Protein AF-V7D7Y7-F1 (afdb_monomer)

Radius of gyration: 13.01 Å; Cα contacts (8 Å, |Δi|>4): 52; chains: 1; bounding box: 27×25×44 Å

Nearest PDB structures (foldseek):
  2kim-assembly1_A  TM=8.301E-01  e=7.915E-04  Vibrio parahaemolyticus AQ3810
  4enn-assembly1_A  TM=8.339E-01  e=2.004E-02  Schizosaccharomyces pombe 972h-
  4cr4-assembly1_T  TM=5.923E-01  e=9.696E+00  Saccharomyces cerevisiae

Solvent-accessible surface area (backbone atoms only — not comparable to full-atom values): 4273 Å² total; per-residue (Å²): 111,88,90,69,62,62,91,84,59,86,67,76,62,59,77,67,56,40,85,83,28,26,61,80,57,53,84,93,36,75,68,25,48,49,29,54,51,54,33,46,75,71,72,45,66,72,56,97,62,26,34,62,43,90,82,70,46,87,71,81,72,81,80,88,121

InterPro domains:
  IPR014048 Methylated-DNA-[protein]-cysteine S-methyltransferase, DNA binding [PF01035] (2-44)
  IPR036217 Methylated DNA-protein cysteine methyltransferase, DNA binding domain [SSF46767] (2-45)
  IPR036388 Winged helix-like DNA-binding domain superfamily [G3DSA:1.10.10.10] (1-64)
  IPR052520 Alkyltransferase-like DNA repair [PTHR42942] (2-62)

Secondary structure (DSSP, 8-state):
-GGG--TT--S-GGG---GGGB--SPTTSHHHHHHHHHHHHTT--EETTEE-HHHH---------

Foldseek 3Di:
DLVPDPPPDPDLSLLDAPPQFARPDDPPDPVSVVSQVSCVVVVFDADPRGTHCVVSPDDDPDPPD

pLDDT: mean 85.77, std 12.88, range [47.31, 96.5]

Organism: NCBI:txid1388762

Structure (mmCIF, N/CA/C/O backbone):
data_AF-V7D7Y7-F1
#
_entry.id   AF-V7D7Y7-F1
#
loop_
_atom_site.group_PDB
_atom_site.id
_atom_site.type_symbol
_atom_site.label_atom_id
_atom_site.label_alt_id
_atom_site.label_comp_id
_atom_site.label_asym_id
_atom_site.label_entity_id
_atom_site.label_seq_id
_atom_site.pdbx_PDB_ins_code
_atom_site.Cartn_x
_atom_site.Cartn_y
_atom_site.Cartn_z
_atom_site.occupancy
_atom_site.B_iso_or_equiv
_atom_site.auth_seq_id
_atom_site.auth_comp_id
_atom_site.auth_asym_id
_atom_site.auth_atom_id
_atom_site.pdbx_PDB_model_num
ATOM 1 N N . THR A 1 1 ? 14.706 -3.912 1.874 1.00 56.03 1 THR A N 1
ATOM 2 C CA . THR A 1 1 ? 13.364 -3.424 1.438 1.00 56.03 1 THR A CA 1
ATOM 3 C C . THR A 1 1 ? 12.432 -4.605 1.220 1.00 56.03 1 THR A C 1
ATOM 5 O O . THR A 1 1 ? 12.935 -5.694 0.993 1.00 56.03 1 THR A O 1
ATOM 8 N N . LEU A 1 2 ? 11.101 -4.433 1.259 1.00 62.16 2 LEU A N 1
ATOM 9 C CA . LEU A 1 2 ? 10.135 -5.531 1.011 1.00 62.16 2 LEU A CA 1
ATOM 10 C C . LEU A 1 2 ? 10.402 -6.300 -0.304 1.00 62.16 2 LEU A C 1
ATOM 12 O O . LEU A 1 2 ? 10.114 -7.486 -0.381 1.00 62.16 2 LEU A O 1
ATOM 16 N N . GLY A 1 3 ? 11.022 -5.657 -1.301 1.00 61.19 3 GLY A N 1
ATOM 17 C CA . GLY A 1 3 ? 11.456 -6.290 -2.555 1.00 61.19 3 GLY A CA 1
ATOM 18 C C . GLY A 1 3 ? 12.700 -7.190 -2.474 1.00 61.19 3 GLY A C 1
ATOM 19 O O . GLY A 1 3 ? 13.132 -7.680 -3.507 1.00 61.19 3 GLY A O 1
ATOM 20 N N . GLN A 1 4 ? 13.298 -7.396 -1.295 1.00 66.75 4 GLN A N 1
ATOM 21 C CA . GLN A 1 4 ? 14.470 -8.270 -1.089 1.00 66.75 4 GLN A CA 1
ATOM 22 C C . GLN A 1 4 ? 14.131 -9.542 -0.298 1.00 66.75 4 GLN A C 1
ATOM 24 O O . GLN A 1 4 ? 15.023 -10.201 0.231 1.00 66.75 4 GLN A O 1
ATOM 29 N N . LEU A 1 5 ? 12.846 -9.870 -0.152 1.00 68.06 5 LEU A N 1
ATOM 30 C CA . LEU A 1 5 ? 12.453 -11.092 0.538 1.00 68.06 5 LEU A CA 1
ATOM 31 C C . LEU A 1 5 ? 12.802 -12.324 -0.318 1.00 68.06 5 LEU A C 1
ATOM 33 O O . LEU A 1 5 ? 12.593 -12.286 -1.533 1.00 68.06 5 LEU A O 1
ATOM 37 N N . PRO A 1 6 ? 13.299 -13.419 0.291 1.00 70.62 6 PRO A N 1
ATOM 38 C CA . PRO A 1 6 ? 13.491 -14.681 -0.417 1.00 70.62 6 PRO A CA 1
ATOM 39 C C . PRO A 1 6 ? 12.167 -15.165 -1.017 1.00 70.62 6 PRO A C 1
ATOM 41 O O . PRO A 1 6 ? 11.114 -14.988 -0.399 1.00 70.62 6 PRO A O 1
ATOM 44 N N . ALA A 1 7 ? 12.220 -15.814 -2.183 1.00 63.97 7 ALA A N 1
ATOM 45 C CA . ALA A 1 7 ? 11.033 -16.330 -2.871 1.00 63.97 7 ALA A CA 1
ATOM 46 C C . ALA A 1 7 ? 10.195 -17.283 -1.990 1.00 63.97 7 ALA A C 1
ATOM 48 O O . ALA A 1 7 ? 8.969 -17.260 -2.061 1.00 63.97 7 ALA A O 1
ATOM 49 N N . ASP A 1 8 ? 10.849 -18.030 -1.093 1.00 69.00 8 ASP A N 1
ATOM 50 C CA . ASP A 1 8 ? 10.224 -18.983 -0.163 1.00 69.00 8 ASP A CA 1
ATOM 51 C C . ASP A 1 8 ? 9.676 -18.354 1.129 1.00 69.00 8 ASP A C 1
ATOM 53 O O . ASP A 1 8 ? 9.325 -19.058 2.083 1.00 69.00 8 ASP A O 1
ATOM 57 N N . THR A 1 9 ? 9.594 -17.023 1.211 1.00 73.38 9 THR A N 1
ATOM 58 C CA . THR A 1 9 ? 8.987 -16.397 2.385 1.00 73.38 9 THR A CA 1
ATOM 59 C C . THR A 1 9 ? 7.498 -16.736 2.472 1.00 73.38 9 THR A C 1
ATOM 61 O O . THR A 1 9 ? 6.710 -16.494 1.557 1.00 73.38 9 THR A O 1
ATOM 64 N N . ARG A 1 10 ? 7.086 -17.265 3.627 1.00 80.50 10 ARG A N 1
ATOM 65 C CA . ARG A 1 10 ? 5.671 -17.506 3.955 1.00 80.50 10 ARG A CA 1
ATOM 66 C C . ARG A 1 10 ? 4.969 -16.254 4.482 1.00 80.50 10 ARG A C 1
ATOM 68 O O . ARG A 1 10 ? 3.789 -16.302 4.818 1.00 80.50 10 ARG A O 1
ATOM 75 N N . LEU A 1 11 ? 5.691 -15.140 4.594 1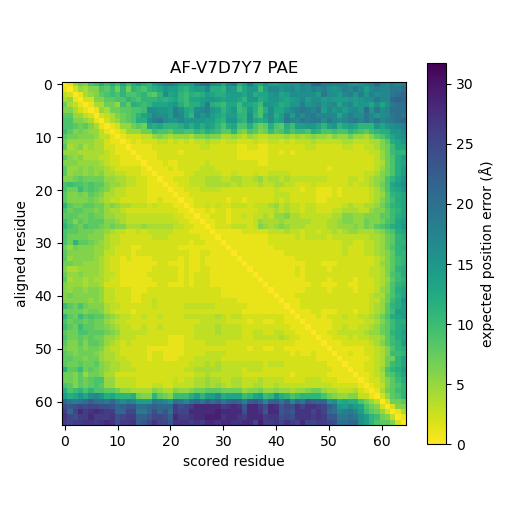.00 85.25 11 LEU A N 1
ATOM 76 C CA . LEU A 1 11 ? 5.131 -13.889 5.086 1.00 85.25 11 LEU A CA 1
ATOM 77 C C . LEU A 1 11 ? 4.163 -13.305 4.042 1.00 85.25 11 LEU A C 1
ATOM 79 O O . LEU A 1 11 ? 4.536 -13.201 2.869 1.00 85.25 11 LEU A O 1
ATOM 83 N N . PRO A 1 12 ? 2.956 -12.857 4.440 1.00 89.25 12 PRO A N 1
ATOM 84 C CA . PRO A 1 12 ? 1.994 -12.207 3.549 1.00 89.25 12 PRO A CA 1
ATOM 85 C C . PRO A 1 12 ? 2.404 -10.751 3.275 1.00 89.25 12 PRO A C 1
ATOM 87 O O . PRO A 1 12 ? 1.663 -9.802 3.535 1.00 89.25 12 PRO A O 1
ATOM 90 N N . TRP A 1 13 ? 3.626 -10.561 2.781 1.00 90.75 13 TRP A N 1
ATOM 91 C CA . TRP A 1 13 ? 4.249 -9.255 2.580 1.00 90.75 13 TRP A CA 1
ATOM 92 C C . TRP A 1 13 ? 3.450 -8.365 1.619 1.00 90.75 13 TRP A C 1
ATOM 94 O O . TRP A 1 13 ? 3.490 -7.142 1.741 1.00 90.75 13 TRP A O 1
ATOM 10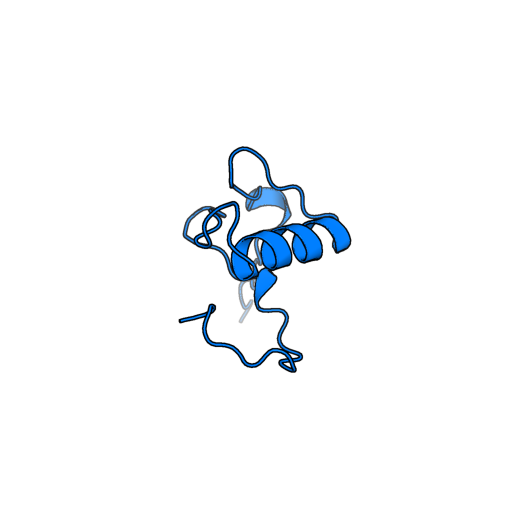4 N N . HIS A 1 14 ? 2.685 -8.962 0.696 1.00 92.94 14 HIS A N 1
ATOM 105 C CA . HIS A 1 14 ? 1.869 -8.249 -0.290 1.00 92.94 14 HIS A CA 1
ATOM 106 C C . HIS A 1 14 ? 0.783 -7.375 0.347 1.00 92.94 14 HIS A C 1
ATOM 108 O O . HIS A 1 14 ? 0.318 -6.433 -0.295 1.00 92.94 14 HIS A O 1
ATOM 114 N N . ARG A 1 15 ? 0.425 -7.641 1.610 1.00 93.75 15 ARG A N 1
ATOM 115 C CA . ARG A 1 15 ? -0.537 -6.851 2.394 1.00 93.75 15 ARG A CA 1
ATOM 116 C C . ARG A 1 15 ? 0.032 -5.533 2.921 1.00 93.75 15 ARG A C 1
ATOM 118 O O . ARG A 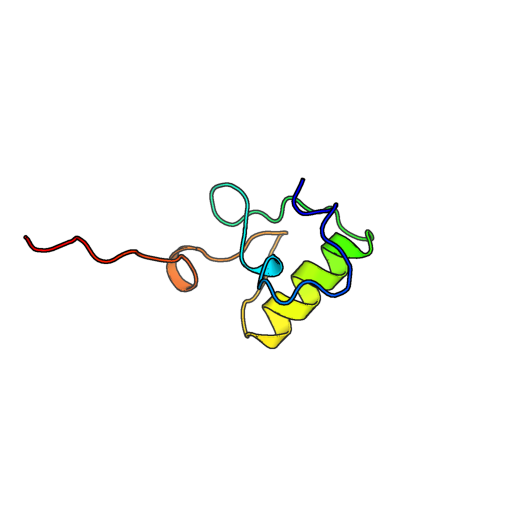1 15 ? -0.731 -4.687 3.381 1.00 93.75 15 ARG A O 1
ATOM 125 N N . VAL A 1 16 ? 1.351 -5.338 2.866 1.00 92.19 16 VAL A N 1
ATOM 126 C CA . VAL A 1 16 ? 1.989 -4.098 3.317 1.00 92.19 16 VAL A CA 1
ATOM 127 C C . VAL A 1 16 ? 1.956 -3.066 2.193 1.00 92.19 16 VAL A C 1
ATOM 129 O O . VAL A 1 16 ? 2.512 -3.268 1.112 1.00 92.19 16 VAL A O 1
ATOM 132 N N . LEU A 1 17 ? 1.301 -1.940 2.464 1.00 93.12 17 LEU A N 1
ATOM 133 C CA . LEU A 1 17 ? 1.093 -0.848 1.518 1.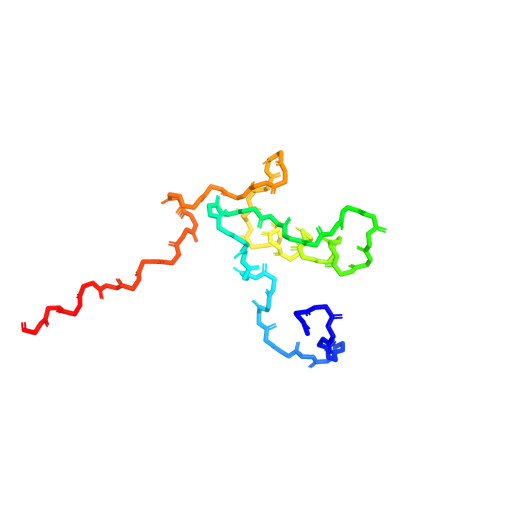00 93.12 17 LEU A CA 1
ATOM 134 C C . LEU A 1 17 ? 1.743 0.437 2.035 1.00 93.12 17 LEU A C 1
ATOM 136 O O . LEU A 1 17 ? 1.966 0.605 3.233 1.00 93.12 17 LEU A O 1
ATOM 140 N N . GLY A 1 18 ? 2.030 1.363 1.125 1.00 91.88 18 GLY A N 1
ATOM 141 C CA . GLY A 1 18 ? 2.422 2.722 1.477 1.00 91.88 18 GLY A CA 1
ATOM 142 C C . GLY A 1 18 ? 1.260 3.524 2.070 1.00 91.88 18 GLY A C 1
ATOM 143 O O . GLY A 1 18 ? 0.104 3.088 2.078 1.00 91.88 18 GLY A O 1
ATOM 144 N N . ALA A 1 19 ? 1.566 4.738 2.531 1.00 90.62 19 ALA A N 1
ATOM 145 C CA . ALA A 1 19 ? 0.590 5.639 3.139 1.00 90.62 19 ALA A CA 1
ATOM 146 C C . ALA A 1 19 ? -0.679 5.796 2.274 1.00 90.62 19 ALA A C 1
ATOM 148 O O . ALA A 1 19 ? -0.613 6.004 1.058 1.00 90.62 19 ALA A O 1
ATOM 149 N N . GLY A 1 20 ? -1.848 5.661 2.907 1.00 89.56 20 GLY A N 1
ATOM 150 C CA . GLY A 1 20 ? -3.149 5.745 2.238 1.00 89.56 20 GLY A CA 1
ATOM 151 C C . GLY A 1 20 ? -3.463 4.598 1.265 1.00 89.56 20 GLY A C 1
ATOM 152 O O . GLY A 1 20 ? -4.342 4.762 0.420 1.00 89.56 20 GLY A O 1
ATOM 153 N N . GLY A 1 21 ? -2.752 3.468 1.346 1.00 94.62 21 GLY A N 1
ATOM 154 C CA . GLY A 1 21 ? -3.017 2.272 0.538 1.00 94.62 21 GLY A CA 1
ATOM 155 C C . 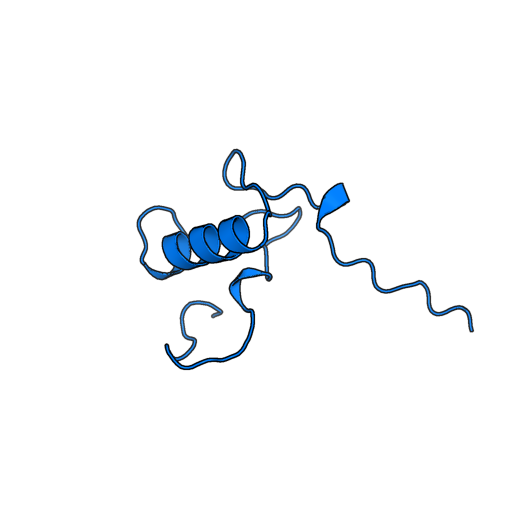GLY A 1 21 ? -2.331 2.257 -0.824 1.00 94.62 21 GLY A C 1
ATOM 156 O O . GLY A 1 21 ? -2.717 1.480 -1.695 1.00 94.62 21 GLY A O 1
ATOM 157 N N . ARG A 1 22 ? -1.337 3.121 -1.055 1.00 95.31 22 ARG A N 1
ATOM 158 C CA . ARG A 1 22 ? -0.589 3.154 -2.320 1.00 95.31 22 ARG A CA 1
ATOM 159 C C . ARG A 1 22 ? 0.351 1.953 -2.420 1.00 95.31 22 ARG A C 1
ATOM 161 O O . ARG A 1 22 ? 1.093 1.675 -1.482 1.00 95.31 22 ARG A O 1
ATOM 168 N N . LEU A 1 23 ? 0.391 1.287 -3.571 1.00 93.69 23 LEU A N 1
ATOM 169 C CA . LEU A 1 23 ? 1.410 0.265 -3.819 1.00 93.69 23 LEU A CA 1
ATOM 170 C C . LEU A 1 23 ? 2.741 0.952 -4.144 1.00 93.69 23 LEU A C 1
ATOM 172 O O . LEU A 1 23 ? 2.829 1.737 -5.093 1.00 93.69 23 LEU A O 1
ATOM 176 N N . SER A 1 24 ? 3.770 0.653 -3.351 1.00 88.94 24 SER A N 1
ATOM 177 C CA . SER A 1 24 ? 5.123 1.199 -3.528 1.00 88.94 24 SER A CA 1
ATOM 178 C C . SER A 1 24 ? 5.930 0.453 -4.592 1.00 88.94 24 SER A C 1
ATOM 180 O O . SER A 1 24 ? 6.914 0.986 -5.095 1.00 88.94 24 SER A O 1
ATOM 182 N N . LEU A 1 25 ? 5.526 -0.772 -4.940 1.00 90.44 25 LEU A N 1
ATOM 183 C CA . LEU A 1 25 ? 6.174 -1.559 -5.983 1.00 90.44 25 LEU A CA 1
ATOM 184 C C . LEU A 1 25 ? 5.676 -1.137 -7.371 1.00 90.44 25 LEU A C 1
ATOM 186 O O . LEU A 1 25 ? 4.468 -1.056 -7.631 1.00 90.44 25 LEU A O 1
ATOM 190 N N . ALA A 1 26 ? 6.626 -0.869 -8.266 1.00 87.56 26 ALA A N 1
ATOM 191 C CA . ALA A 1 26 ? 6.356 -0.379 -9.611 1.00 87.56 26 ALA A CA 1
ATOM 192 C C . ALA A 1 26 ? 5.569 -1.399 -10.453 1.00 87.56 26 ALA A C 1
ATOM 194 O O . ALA A 1 26 ? 5.634 -2.611 -10.233 1.00 87.56 26 ALA A O 1
ATOM 195 N N . LEU A 1 27 ? 4.795 -0.892 -11.410 1.00 87.62 27 LEU A N 1
ATOM 196 C CA . LEU A 1 27 ? 4.137 -1.711 -12.431 1.00 87.62 27 LEU A CA 1
ATOM 197 C C . LEU A 1 27 ? 5.185 -2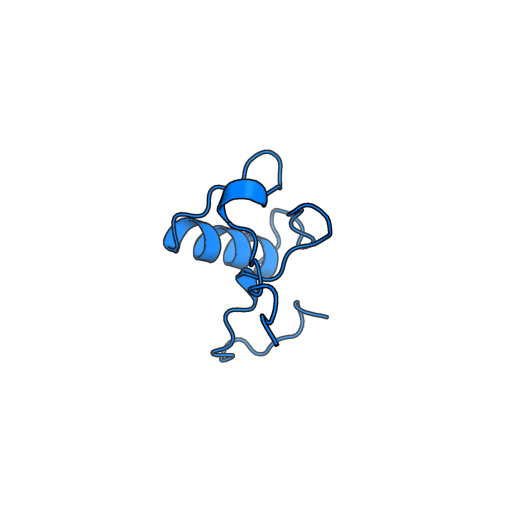.347 -13.353 1.00 87.62 27 LEU A C 1
ATOM 199 O O . LEU A 1 27 ? 6.202 -1.715 -13.633 1.00 87.62 27 LEU A O 1
ATOM 203 N N . GLY A 1 28 ? 4.935 -3.578 -13.810 1.00 88.31 28 GLY A N 1
ATOM 204 C CA . GLY A 1 28 ? 5.830 -4.286 -14.733 1.00 88.31 28 GLY A CA 1
ATOM 205 C C . GLY A 1 28 ? 7.121 -4.797 -14.091 1.00 88.31 28 GLY A C 1
ATOM 206 O O . GLY A 1 28 ? 8.033 -5.223 -14.793 1.00 88.31 28 GLY A O 1
ATOM 207 N N . THR A 1 29 ? 7.219 -4.745 -12.759 1.00 90.81 29 THR A N 1
ATOM 208 C CA . THR A 1 29 ? 8.280 -5.432 -12.016 1.00 90.81 29 THR A CA 1
ATOM 209 C C . THR A 1 29 ? 7.728 -6.740 -11.455 1.00 90.81 29 THR A C 1
ATOM 211 O O . THR A 1 29 ? 6.594 -6.732 -10.970 1.00 90.81 29 THR A O 1
ATOM 214 N N . PRO A 1 30 ? 8.515 -7.834 -11.412 1.00 90.50 30 PRO A N 1
ATOM 215 C CA . PRO A 1 30 ? 8.036 -9.120 -10.904 1.00 90.50 30 PRO A CA 1
ATOM 216 C C . PRO A 1 30 ? 7.405 -9.019 -9.511 1.00 90.50 30 PRO A C 1
ATOM 218 O O . PRO A 1 30 ? 6.302 -9.506 -9.282 1.00 90.50 30 PRO A O 1
ATOM 221 N N . SER A 1 31 ? 8.053 -8.305 -8.585 1.00 88.75 31 SER A N 1
ATOM 222 C CA . SER A 1 31 ? 7.523 -8.109 -7.233 1.00 88.75 31 SER A CA 1
ATOM 223 C C . SER A 1 31 ? 6.250 -7.257 -7.219 1.00 88.75 31 SER A C 1
ATOM 225 O O . SER A 1 31 ? 5.341 -7.520 -6.439 1.00 88.75 31 SER A O 1
ATOM 227 N N . GLY A 1 32 ? 6.150 -6.228 -8.063 1.00 92.50 32 GLY A N 1
ATOM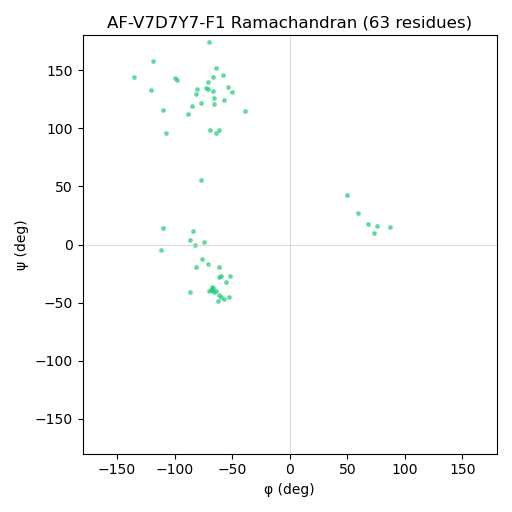 228 C CA . GLY A 1 32 ? 4.939 -5.414 -8.139 1.00 92.50 32 GLY A CA 1
ATOM 229 C C . GLY A 1 32 ? 3.751 -6.177 -8.719 1.00 92.50 32 GLY A C 1
ATOM 230 O O . GLY A 1 32 ? 2.622 -6.014 -8.247 1.00 92.50 32 GLY A O 1
ATOM 231 N N . ASP A 1 33 ? 3.986 -7.003 -9.730 1.00 92.50 33 ASP A N 1
ATOM 232 C CA . ASP A 1 33 ? 2.939 -7.811 -10.350 1.00 92.50 33 ASP A CA 1
ATOM 233 C C . ASP A 1 33 ? 2.479 -8.923 -9.399 1.00 92.50 33 ASP A C 1
ATOM 235 O O . ASP A 1 33 ? 1.272 -9.099 -9.216 1.00 92.50 33 ASP A O 1
ATOM 239 N N . GLU A 1 34 ? 3.411 -9.553 -8.675 1.00 92.31 34 GLU A N 1
ATOM 240 C CA . GLU A 1 34 ? 3.114 -10.533 -7.623 1.00 92.31 34 GLU A CA 1
ATOM 241 C C . GLU A 1 34 ? 2.288 -9.921 -6.483 1.00 92.31 34 GLU A C 1
ATOM 243 O O . GLU A 1 34 ? 1.292 -10.503 -6.047 1.00 92.31 34 GLU A O 1
ATOM 248 N N . GLN A 1 35 ? 2.636 -8.709 -6.030 1.00 94.25 35 GLN A N 1
ATOM 249 C CA . GLN A 1 35 ? 1.853 -8.015 -5.004 1.00 94.25 35 GLN A CA 1
ATOM 250 C C . GLN A 1 35 ? 0.396 -7.844 -5.447 1.00 94.25 35 GLN A C 1
ATOM 252 O O . GLN A 1 35 ? -0.531 -8.138 -4.689 1.00 94.25 35 GLN A O 1
ATOM 257 N N . ARG A 1 36 ? 0.184 -7.386 -6.687 1.00 94.69 36 ARG A N 1
ATOM 258 C CA . ARG A 1 36 ? -1.157 -7.170 -7.250 1.00 94.69 36 ARG A CA 1
ATOM 259 C C . ARG A 1 36 ? -1.903 -8.485 -7.451 1.00 94.69 36 ARG A C 1
ATOM 261 O O . ARG A 1 36 ? -3.102 -8.528 -7.189 1.00 94.69 36 ARG A O 1
ATOM 268 N N . ALA A 1 37 ? -1.223 -9.538 -7.896 1.00 94.06 37 ALA A N 1
ATOM 269 C CA . ALA A 1 37 ? -1.813 -10.862 -8.067 1.00 94.06 37 ALA A CA 1
ATOM 270 C C . ALA A 1 37 ? -2.312 -11.429 -6.730 1.00 94.06 37 ALA A C 1
ATOM 272 O O . ALA A 1 37 ? -3.477 -11.816 -6.632 1.00 94.06 37 ALA A O 1
ATOM 273 N N . ARG A 1 38 ? -1.485 -11.387 -5.677 1.00 94.81 38 ARG A N 1
ATOM 274 C CA . ARG A 1 38 ? -1.867 -11.877 -4.343 1.00 94.81 38 ARG A CA 1
ATOM 275 C C . ARG A 1 38 ? -2.991 -11.060 -3.707 1.00 94.81 38 ARG A C 1
ATOM 277 O O . ARG A 1 38 ? -3.916 -11.642 -3.153 1.00 94.81 38 ARG A O 1
ATOM 284 N N . LEU A 1 39 ? -2.964 -9.730 -3.834 1.00 96.00 39 LEU A N 1
ATOM 285 C CA . LEU A 1 39 ? -4.065 -8.875 -3.366 1.00 96.00 39 LEU A CA 1
ATOM 286 C C . LEU A 1 39 ? -5.390 -9.226 -4.065 1.00 96.00 39 LEU A C 1
ATOM 288 O O . LEU A 1 39 ? -6.408 -9.385 -3.395 1.00 96.00 39 LEU A O 1
ATOM 292 N N . ARG A 1 40 ? -5.376 -9.422 -5.391 1.00 95.62 40 ARG A N 1
ATOM 293 C CA . ARG A 1 40 ? -6.570 -9.831 -6.155 1.00 95.62 40 ARG A CA 1
ATOM 294 C C . ARG A 1 40 ? -7.075 -11.214 -5.749 1.00 95.62 40 ARG A C 1
ATOM 296 O O . ARG A 1 40 ? -8.283 -11.387 -5.629 1.00 95.62 40 ARG A O 1
ATOM 303 N N . ALA A 1 41 ? -6.175 -12.168 -5.504 1.00 96.19 41 ALA A N 1
ATOM 304 C CA . ALA A 1 41 ? -6.533 -13.504 -5.025 1.00 96.19 41 ALA A CA 1
ATOM 305 C C . ALA A 1 41 ? -7.226 -13.470 -3.649 1.00 96.19 41 ALA A C 1
ATOM 307 O O . ALA A 1 41 ? -8.066 -14.314 -3.359 1.00 96.19 41 ALA A O 1
ATOM 308 N N . GLU A 1 42 ? -6.926 -12.461 -2.827 1.00 95.75 42 GLU A N 1
ATOM 309 C CA . GLU A 1 42 ? -7.597 -12.204 -1.546 1.00 95.75 42 GLU A CA 1
ATOM 310 C C . GLU A 1 42 ? -8.868 -11.340 -1.677 1.00 95.75 42 GLU A C 1
ATOM 312 O O . GLU A 1 42 ? -9.477 -10.974 -0.673 1.00 95.75 42 GLU A O 1
ATOM 317 N N . GLY A 1 43 ? -9.281 -10.983 -2.898 1.00 96.12 43 GLY A N 1
ATOM 318 C CA . GLY A 1 43 ? -10.445 -10.126 -3.141 1.00 96.12 43 GLY A CA 1
ATOM 319 C C . GLY A 1 43 ? -10.207 -8.638 -2.853 1.00 96.12 43 GLY A C 1
ATOM 320 O O . GLY A 1 43 ? -11.164 -7.867 -2.746 1.00 96.12 43 GLY A O 1
ATOM 321 N N . VAL A 1 44 ? -8.946 -8.210 -2.733 1.00 96.50 44 VAL A N 1
ATOM 322 C CA . VAL A 1 44 ? -8.566 -6.803 -2.561 1.00 96.50 44 VAL A CA 1
ATOM 323 C C . VAL A 1 44 ? -8.387 -6.154 -3.931 1.00 96.50 44 VAL A C 1
ATOM 325 O O . VAL A 1 44 ? -7.452 -6.457 -4.676 1.00 96.50 44 VAL A O 1
ATOM 328 N N . ASN A 1 45 ? -9.279 -5.223 -4.267 1.00 93.75 45 ASN A N 1
ATOM 329 C CA . ASN A 1 45 ? -9.197 -4.485 -5.523 1.00 93.75 45 ASN A CA 1
ATOM 330 C C . ASN A 1 45 ? -8.177 -3.344 -5.438 1.00 93.75 45 ASN A C 1
ATOM 332 O O . ASN A 1 45 ? -8.176 -2.550 -4.496 1.00 93.75 45 ASN A O 1
ATOM 336 N N . VAL A 1 46 ? -7.340 -3.237 -6.472 1.00 93.88 46 VAL A N 1
ATOM 337 C CA . VAL A 1 46 ? -6.373 -2.147 -6.644 1.00 93.88 46 VAL A CA 1
ATOM 338 C C . VAL A 1 46 ? -6.832 -1.275 -7.806 1.00 93.88 46 VAL A C 1
ATOM 340 O O . VAL A 1 46 ? -6.838 -1.729 -8.949 1.00 93.88 46 VAL A O 1
ATOM 343 N N . THR A 1 47 ? -7.169 -0.017 -7.527 1.00 93.00 47 THR A N 1
ATOM 344 C CA . THR A 1 47 ? -7.591 0.973 -8.533 1.00 93.00 47 THR A CA 1
ATOM 345 C C . THR A 1 47 ? -6.635 2.157 -8.498 1.00 93.00 47 THR A C 1
ATOM 347 O O . THR A 1 47 ? -6.291 2.633 -7.419 1.00 93.00 47 THR A O 1
ATOM 350 N N . ASN A 1 48 ? -6.157 2.626 -9.656 1.00 91.94 48 ASN A N 1
ATOM 351 C CA . ASN A 1 48 ? -5.187 3.731 -9.747 1.00 91.94 48 ASN A CA 1
ATOM 352 C C . ASN A 1 48 ? -3.968 3.553 -8.818 1.00 91.94 48 ASN A C 1
ATOM 354 O O . ASN A 1 48 ? -3.525 4.481 -8.143 1.00 91.94 48 ASN A O 1
ATOM 358 N N . ASN A 1 49 ? -3.437 2.325 -8.764 1.00 93.06 49 ASN A N 1
ATOM 359 C CA . ASN A 1 49 ? -2.312 1.938 -7.906 1.00 93.06 49 ASN A CA 1
ATOM 360 C C . ASN A 1 49 ? -2.552 2.143 -6.390 1.00 93.06 49 ASN A C 1
ATOM 362 O O . ASN A 1 49 ? -1.604 2.335 -5.620 1.00 93.06 49 ASN A O 1
ATOM 366 N N . ARG A 1 50 ? -3.817 2.099 -5.957 1.00 95.12 50 ARG A N 1
ATOM 367 C CA . ARG A 1 50 ? -4.243 2.287 -4.568 1.00 95.12 50 ARG A CA 1
ATOM 368 C C . ARG A 1 50 ? -5.282 1.240 -4.155 1.00 95.12 50 ARG A C 1
ATOM 370 O O . ARG A 1 50 ? -6.129 0.845 -4.953 1.00 95.12 50 ARG A O 1
ATOM 377 N N . VAL A 1 51 ? -5.208 0.813 -2.900 1.00 96.12 51 VAL A N 1
ATOM 378 C CA . VAL A 1 51 ? -6.224 0.009 -2.209 1.00 96.12 51 VAL A CA 1
ATOM 379 C C . VAL A 1 51 ? -7.104 0.927 -1.371 1.00 96.12 51 VAL A C 1
ATOM 381 O O . VAL A 1 51 ? -6.616 1.869 -0.743 1.00 96.12 51 VAL A O 1
ATOM 384 N N . ASP A 1 52 ? -8.400 0.635 -1.335 1.00 95.50 52 ASP A N 1
ATOM 385 C CA . ASP A 1 52 ? -9.323 1.286 -0.413 1.00 95.50 52 ASP A CA 1
ATOM 386 C C . ASP A 1 52 ? -9.042 0.846 1.035 1.00 95.50 52 ASP A C 1
ATOM 388 O O . ASP A 1 52 ? -9.469 -0.217 1.494 1.00 95.50 52 ASP A O 1
ATOM 392 N N . MET A 1 53 ? -8.309 1.687 1.766 1.00 93.69 53 MET A N 1
ATOM 393 C CA . MET A 1 53 ? -7.951 1.441 3.164 1.00 93.69 53 MET A CA 1
ATOM 394 C C . MET A 1 53 ? -9.136 1.564 4.121 1.00 93.69 53 MET A C 1
ATOM 396 O O . MET A 1 53 ? -9.053 1.060 5.238 1.00 93.69 53 MET A O 1
ATOM 400 N N . THR A 1 54 ? -10.245 2.192 3.721 1.00 92.88 54 THR A N 1
ATOM 401 C CA . THR A 1 54 ? -11.437 2.237 4.581 1.00 92.88 54 THR A CA 1
ATOM 402 C C . THR A 1 54 ? -12.050 0.845 4.720 1.00 92.88 54 THR A C 1
ATOM 404 O O . THR A 1 54 ? -12.470 0.472 5.821 1.00 92.88 54 THR A O 1
ATOM 407 N N . ARG A 1 55 ? -12.009 0.069 3.627 1.00 93.56 55 ARG A N 1
ATOM 408 C CA . ARG A 1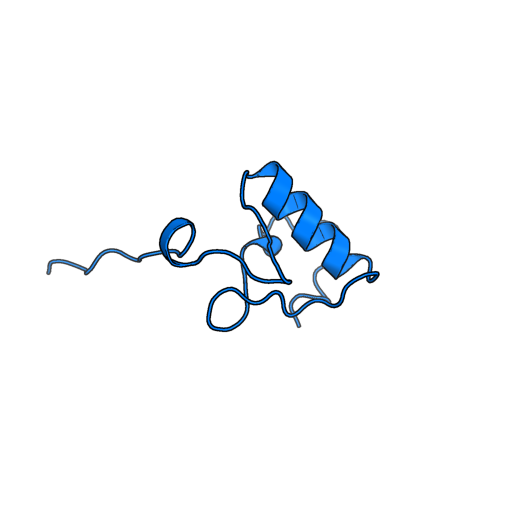 55 ? -12.511 -1.304 3.516 1.00 93.56 55 ARG A CA 1
ATOM 409 C C . ARG A 1 55 ? -11.495 -2.364 3.938 1.00 93.56 55 ARG A C 1
ATOM 411 O O . ARG A 1 55 ? -11.878 -3.346 4.563 1.00 93.56 55 ARG A O 1
ATOM 418 N N . HIS A 1 56 ? -10.226 -2.193 3.568 1.00 94.56 56 HIS A N 1
ATOM 419 C CA . HIS A 1 56 ? -9.192 -3.227 3.729 1.00 94.56 56 HIS A CA 1
ATOM 420 C C . HIS A 1 56 ? -8.116 -2.879 4.765 1.00 94.56 56 HIS A C 1
ATOM 422 O O . HIS A 1 56 ? -7.230 -3.691 5.028 1.00 94.56 56 HIS A O 1
ATOM 428 N N . GLY A 1 57 ? -8.157 -1.673 5.334 1.00 90.88 57 GLY A N 1
ATOM 429 C CA . GLY A 1 57 ? -7.185 -1.238 6.324 1.00 90.88 57 GLY A CA 1
ATOM 430 C C . GLY A 1 57 ? -7.305 -2.045 7.607 1.00 90.88 57 GLY A C 1
ATOM 431 O O . GLY A 1 57 ? -8.396 -2.221 8.151 1.00 90.88 57 GLY A O 1
ATOM 432 N N . TRP A 1 58 ? -6.165 -2.512 8.105 1.00 89.94 58 TRP A N 1
ATOM 433 C CA . TRP A 1 58 ? -6.104 -3.121 9.422 1.00 89.94 58 TRP A CA 1
ATOM 434 C C . TRP A 1 58 ? -6.414 -2.062 10.482 1.00 89.94 58 TRP A C 1
ATOM 436 O O . TRP A 1 58 ? -5.737 -1.037 10.564 1.00 89.94 58 TRP A O 1
ATOM 446 N N . ARG A 1 59 ? -7.455 -2.313 11.275 1.00 86.56 59 ARG A N 1
ATOM 447 C CA . ARG A 1 59 ? -7.816 -1.517 12.446 1.00 86.56 59 ARG A CA 1
ATOM 448 C C . ARG A 1 59 ? -7.454 -2.356 13.668 1.00 86.56 59 ARG A C 1
ATOM 450 O O . ARG A 1 59 ? -8.234 -3.248 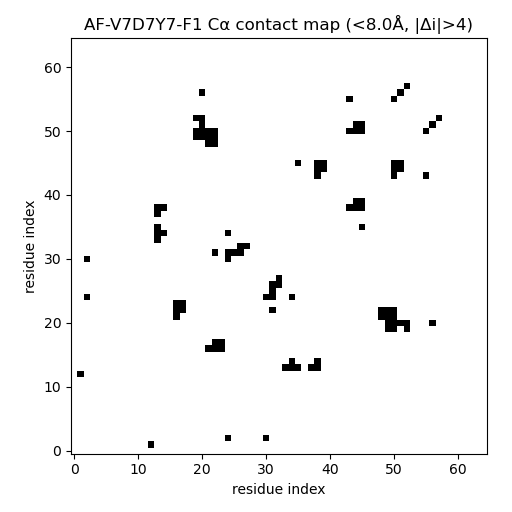14.009 1.00 86.56 59 ARG A O 1
ATOM 457 N N . PRO A 1 60 ? -6.271 -2.170 14.279 1.00 81.88 60 PRO A N 1
ATOM 458 C CA . PRO A 1 60 ? -6.044 -2.736 15.598 1.00 81.88 60 PRO A CA 1
ATOM 459 C C . PRO A 1 60 ? -7.144 -2.169 16.491 1.00 81.88 60 PRO A C 1
ATOM 461 O O . PRO A 1 60 ? -7.351 -0.958 16.503 1.00 81.88 60 PRO A O 1
ATOM 464 N N . MET A 1 61 ? -7.920 -3.033 17.142 1.00 73.81 61 MET A N 1
ATOM 465 C CA . MET A 1 61 ? -8.929 -2.563 18.083 1.00 73.81 61 MET A CA 1
ATOM 466 C C . MET A 1 61 ? -8.245 -1.647 19.100 1.00 73.81 61 MET A C 1
ATOM 468 O O . MET A 1 61 ? -7.157 -1.971 19.588 1.00 73.81 61 MET A O 1
ATOM 472 N N . GLU A 1 62 ? -8.890 -0.514 19.383 1.00 62.94 62 GLU A N 1
ATOM 473 C CA . GLU A 1 62 ? -8.715 0.233 20.624 1.00 62.94 62 GLU A CA 1
ATOM 474 C C . GLU A 1 62 ? -8.578 -0.817 21.734 1.00 62.94 62 GLU A C 1
ATOM 476 O O . GLU A 1 62 ? -9.495 -1.618 21.939 1.00 62.94 62 GLU A O 1
ATOM 481 N N . HIS A 1 63 ? -7.414 -0.907 22.381 1.00 55.06 63 HIS A N 1
ATOM 482 C CA . HIS A 1 63 ? -7.325 -1.681 23.611 1.00 55.06 63 HIS A CA 1
ATOM 483 C C . HIS A 1 63 ? -8.228 -0.954 24.604 1.00 55.06 63 HIS A C 1
ATOM 485 O O . HIS A 1 63 ? -7.821 0.042 25.192 1.00 55.06 63 HIS A O 1
ATOM 491 N N . SER A 1 64 ? -9.474 -1.409 24.742 1.00 51.06 64 SER A N 1
ATOM 492 C CA . SER A 1 64 ? -10.252 -1.150 25.943 1.00 51.06 64 SER A CA 1
ATOM 493 C C . SER A 1 64 ? -9.490 -1.801 27.093 1.00 51.06 64 SER A C 1
ATOM 495 O O . SER A 1 64 ? -9.526 -3.021 27.259 1.00 51.06 64 SER A O 1
ATOM 497 N N . GLY A 1 65 ? -8.728 -0.977 27.803 1.00 47.31 65 GLY A N 1
ATOM 498 C CA . GLY A 1 65 ? -8.202 -1.221 29.137 1.00 47.31 65 GLY A CA 1
ATOM 499 C C . GLY A 1 65 ? -8.725 -0.127 30.046 1.00 47.31 65 GLY A C 1
ATOM 500 O O . GLY A 1 65 ? -8.754 1.034 29.578 1.00 47.31 65 GLY A O 1
#

Mean predicted aligned error: 6.25 Å

Sequence (65 aa):
TLGQLPADTRLPWHRVLGAGGRLSLALGTPSGDEQRARLRAEGVNVTNNRVDMTRHGWRPMEHSG